Protein AF-A0A8H5N1S3-F1 (afdb_monomer_lite)

Organism: NCBI:txid751941

Structure (mmCIF, N/CA/C/O backbone):
data_AF-A0A8H5N1S3-F1
#
_entry.id   AF-A0A8H5N1S3-F1
#
loop_
_atom_site.group_PDB
_atom_site.id
_atom_site.type_symbol
_atom_site.label_atom_id
_atom_site.label_alt_id
_atom_site.label_comp_id
_atom_site.label_asym_id
_atom_site.label_entity_id
_atom_site.label_seq_id
_atom_site.pdbx_PDB_ins_code
_atom_site.Cartn_x
_atom_site.Cartn_y
_atom_site.Cartn_z
_atom_site.occupancy
_atom_site.B_iso_or_equiv
_atom_site.auth_seq_id
_atom_site.auth_comp_id
_atom_site.auth_asym_id
_atom_site.auth_atom_id
_atom_site.pdbx_PDB_model_num
ATOM 1 N N . MET A 1 1 ? 10.414 -53.283 -17.774 1.00 40.78 1 MET A N 1
ATOM 2 C CA . MET A 1 1 ? 9.726 -52.200 -17.040 1.00 40.78 1 MET A CA 1
ATOM 3 C C . MET A 1 1 ? 10.789 -51.174 -16.687 1.00 40.78 1 MET A C 1
ATOM 5 O O . MET A 1 1 ? 11.600 -51.441 -15.815 1.00 40.78 1 MET A O 1
ATOM 9 N N . SER A 1 2 ? 10.894 -50.106 -17.480 1.00 53.16 2 SER A N 1
ATOM 10 C CA . SER A 1 2 ? 11.953 -49.098 -17.349 1.00 53.16 2 SER A CA 1
ATOM 11 C C . SER A 1 2 ? 11.375 -47.888 -16.622 1.00 53.16 2 SER A C 1
ATOM 13 O O . SER A 1 2 ? 10.444 -47.265 -17.128 1.00 53.16 2 SER A O 1
ATOM 15 N N . PHE A 1 3 ? 11.867 -47.606 -15.418 1.00 48.97 3 PHE A N 1
ATOM 16 C CA . PHE A 1 3 ? 11.471 -46.439 -14.634 1.00 48.97 3 PHE A CA 1
ATOM 17 C C . PHE A 1 3 ? 12.321 -45.245 -15.070 1.00 48.97 3 PHE A C 1
ATOM 19 O O . PHE A 1 3 ? 13.485 -45.128 -14.694 1.00 48.97 3 PHE A O 1
ATOM 26 N N . LEU A 1 4 ? 11.742 -44.362 -15.882 1.00 51.22 4 LEU A N 1
ATOM 27 C CA . LEU A 1 4 ? 12.308 -43.042 -16.152 1.00 51.22 4 LEU A CA 1
ATOM 28 C C . LEU A 1 4 ? 11.946 -42.115 -14.985 1.00 51.22 4 LEU A C 1
ATOM 30 O O . LEU A 1 4 ? 10.897 -41.475 -14.989 1.00 51.22 4 LEU A O 1
ATOM 34 N N . SER A 1 5 ? 12.815 -42.062 -13.974 1.00 56.03 5 SER A N 1
ATOM 35 C CA . SER A 1 5 ? 12.812 -40.976 -12.989 1.00 56.03 5 SER A CA 1
ATOM 36 C C . SER A 1 5 ? 13.280 -39.693 -13.669 1.00 56.03 5 SER A C 1
ATOM 38 O O . SER A 1 5 ? 14.474 -39.500 -13.892 1.00 56.03 5 SER A O 1
ATOM 40 N N . LEU A 1 6 ? 12.340 -38.806 -13.993 1.00 54.72 6 LEU A N 1
ATOM 41 C CA . LEU A 1 6 ? 12.644 -37.417 -14.323 1.00 54.72 6 LEU A CA 1
ATOM 42 C C . LEU A 1 6 ? 12.913 -36.666 -13.016 1.00 54.72 6 LEU A C 1
ATOM 44 O O . LEU A 1 6 ? 11.995 -36.206 -12.341 1.00 54.72 6 LEU A O 1
ATOM 48 N N . ALA A 1 7 ? 14.188 -36.567 -12.648 1.00 55.50 7 ALA A N 1
ATOM 49 C CA . ALA A 1 7 ? 14.633 -35.591 -11.667 1.00 55.50 7 ALA A CA 1
ATOM 50 C C . ALA A 1 7 ? 14.522 -34.200 -12.308 1.00 55.50 7 ALA A C 1
ATOM 52 O O . ALA A 1 7 ? 15.340 -33.832 -13.150 1.00 55.50 7 ALA A O 1
ATOM 53 N N . PHE A 1 8 ? 13.487 -33.444 -11.941 1.00 55.84 8 PHE A N 1
ATOM 54 C CA . PHE A 1 8 ? 13.436 -32.010 -12.212 1.00 55.84 8 PHE A CA 1
ATOM 55 C C . PHE A 1 8 ? 14.554 -31.338 -11.404 1.00 55.84 8 PHE A C 1
ATOM 57 O O . PHE A 1 8 ? 14.542 -31.437 -10.174 1.00 55.84 8 PHE A O 1
ATOM 64 N N . PRO A 1 9 ? 15.533 -30.671 -12.039 1.00 51.47 9 PRO A N 1
ATOM 65 C CA . PRO A 1 9 ? 16.502 -29.895 -11.294 1.00 51.47 9 PRO A 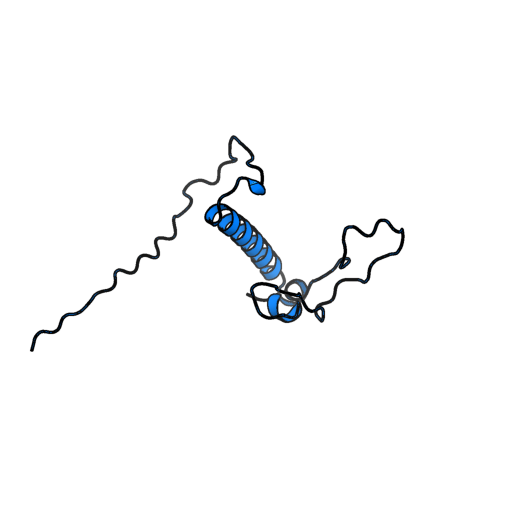CA 1
ATOM 66 C C . PRO A 1 9 ? 15.774 -28.694 -10.688 1.00 51.47 9 PRO A C 1
ATOM 68 O O . PRO A 1 9 ? 15.225 -27.852 -11.397 1.00 51.47 9 PRO A O 1
ATOM 71 N N . ALA A 1 10 ? 15.760 -28.643 -9.357 1.00 60.62 10 ALA A N 1
ATOM 72 C CA . ALA A 1 10 ? 15.370 -27.473 -8.594 1.00 60.62 10 ALA A CA 1
ATOM 73 C C . ALA A 1 10 ? 16.339 -26.328 -8.925 1.00 60.62 10 ALA A C 1
ATOM 75 O O . ALA A 1 10 ? 17.428 -26.239 -8.360 1.00 60.62 10 ALA A O 1
ATOM 76 N N . LEU A 1 11 ? 15.953 -25.467 -9.865 1.00 50.88 11 LEU A N 1
ATOM 77 C CA . LEU A 1 11 ? 16.649 -24.219 -10.156 1.00 50.88 11 LEU A CA 1
ATOM 78 C C . LEU A 1 11 ? 15.866 -23.053 -9.540 1.00 50.88 11 LEU A C 1
ATOM 80 O O . LEU A 1 11 ? 15.237 -22.264 -10.232 1.00 50.88 11 LEU A O 1
ATOM 84 N N . CYS A 1 12 ? 15.927 -22.934 -8.216 1.00 47.25 12 CYS A N 1
ATOM 85 C CA . CYS A 1 12 ? 15.735 -21.646 -7.553 1.00 47.25 12 CYS A CA 1
ATOM 86 C C . CYS A 1 12 ? 17.109 -21.168 -7.091 1.00 47.25 12 CYS A C 1
ATOM 88 O O . CYS A 1 12 ? 17.459 -21.259 -5.916 1.00 47.25 12 CYS A O 1
ATOM 90 N N . ALA A 1 13 ? 17.926 -20.702 -8.034 1.00 44.50 13 ALA A N 1
ATOM 91 C CA . ALA A 1 13 ? 19.104 -19.926 -7.685 1.00 44.50 13 ALA A CA 1
ATOM 92 C C . ALA A 1 13 ? 18.625 -18.517 -7.311 1.00 44.50 13 ALA A C 1
ATOM 94 O O . ALA A 1 13 ? 18.476 -17.654 -8.172 1.00 44.50 13 ALA A O 1
ATOM 95 N N . ALA A 1 14 ? 18.352 -18.290 -6.024 1.00 51.88 14 ALA A N 1
ATOM 96 C CA . ALA A 1 14 ? 18.295 -16.935 -5.499 1.00 51.88 14 ALA A CA 1
ATOM 97 C C . ALA A 1 14 ? 19.696 -16.339 -5.678 1.00 51.88 14 ALA A C 1
ATOM 99 O O . ALA A 1 14 ? 20.640 -16.736 -4.992 1.00 51.88 14 ALA A O 1
ATOM 100 N N . ALA A 1 15 ? 19.858 -15.450 -6.658 1.00 48.00 15 ALA A N 1
ATOM 101 C CA . ALA A 1 15 ? 21.100 -14.723 -6.841 1.00 48.00 15 ALA A CA 1
ATOM 102 C C . ALA A 1 15 ? 21.347 -13.893 -5.575 1.00 48.00 15 ALA A C 1
ATOM 104 O O . ALA A 1 15 ? 20.672 -12.898 -5.321 1.00 48.00 15 ALA A O 1
ATOM 105 N N . ALA A 1 16 ? 22.291 -14.334 -4.746 1.00 48.25 16 ALA A N 1
ATOM 106 C CA . ALA A 1 16 ? 22.774 -13.539 -3.635 1.00 48.25 16 ALA A CA 1
ATOM 107 C C . ALA A 1 16 ? 23.450 -12.290 -4.217 1.00 48.25 16 ALA A C 1
ATOM 109 O O . ALA A 1 16 ? 24.501 -12.391 -4.851 1.00 48.25 16 ALA A O 1
ATOM 110 N N . VAL A 1 17 ? 22.844 -11.114 -4.023 1.00 58.81 17 VAL A N 1
ATOM 111 C CA . VAL A 1 17 ? 23.513 -9.830 -4.268 1.00 58.81 17 VAL A CA 1
ATOM 112 C C . VAL A 1 17 ? 24.713 -9.775 -3.328 1.00 58.81 17 VAL A C 1
ATOM 114 O O . VAL A 1 17 ? 24.576 -9.602 -2.121 1.00 58.81 17 VAL A O 1
ATOM 117 N N . SER A 1 18 ? 25.901 -9.999 -3.885 1.00 65.88 18 SER A N 1
ATOM 118 C CA . SER A 1 18 ? 27.139 -10.168 -3.124 1.00 65.88 18 SER A CA 1
ATOM 119 C C . SER A 1 18 ? 27.773 -8.848 -2.684 1.00 65.88 18 SER A C 1
ATOM 121 O O . SER A 1 18 ? 28.802 -8.874 -2.019 1.00 65.88 18 SER A O 1
ATOM 123 N N . ASN A 1 19 ? 27.203 -7.697 -3.058 1.00 66.81 19 ASN A N 1
ATOM 124 C CA . ASN A 1 19 ? 27.631 -6.397 -2.552 1.00 66.81 19 ASN A CA 1
ATOM 125 C C . ASN A 1 19 ? 26.542 -5.335 -2.745 1.00 66.81 19 ASN A C 1
ATOM 127 O O . ASN A 1 19 ? 26.209 -4.971 -3.872 1.00 66.81 19 ASN A O 1
ATOM 131 N N . CYS A 1 20 ? 26.033 -4.796 -1.638 1.00 65.38 20 CYS A N 1
ATOM 132 C CA . CYS A 1 20 ? 25.181 -3.611 -1.650 1.00 65.38 20 CYS A CA 1
ATOM 133 C C . CYS A 1 20 ? 26.071 -2.369 -1.788 1.00 65.38 20 CYS A C 1
ATOM 135 O O . CYS A 1 20 ? 26.653 -1.902 -0.811 1.00 65.38 20 CYS A O 1
ATOM 137 N N . GLY A 1 21 ? 26.212 -1.861 -3.010 1.00 74.12 21 GLY A N 1
ATOM 138 C CA . GLY A 1 21 ? 26.913 -0.612 -3.307 1.00 74.12 21 GLY A CA 1
ATOM 139 C C . GLY A 1 21 ? 25.960 0.427 -3.888 1.00 74.12 21 GLY A C 1
ATOM 140 O O . GLY A 1 21 ? 24.981 0.077 -4.543 1.00 74.12 21 GLY A O 1
ATOM 141 N N . ASN A 1 22 ? 26.247 1.711 -3.666 1.00 72.81 22 ASN A N 1
ATOM 142 C CA . ASN A 1 22 ? 25.486 2.783 -4.302 1.00 72.81 22 ASN A CA 1
ATOM 143 C C . ASN A 1 22 ? 25.795 2.795 -5.815 1.00 72.81 22 ASN A C 1
ATOM 145 O O . ASN A 1 22 ? 26.973 2.922 -6.170 1.00 72.81 22 ASN A O 1
ATOM 149 N N . PRO A 1 23 ? 24.804 2.639 -6.714 1.00 69.50 23 PRO A N 1
ATOM 150 C CA . PRO A 1 23 ? 25.062 2.624 -8.150 1.00 69.50 23 PRO A CA 1
ATOM 151 C C . PRO A 1 23 ? 25.582 3.983 -8.638 1.00 69.50 23 PRO A C 1
ATOM 153 O O . PRO A 1 23 ? 25.160 5.039 -8.172 1.00 69.50 23 PRO A O 1
ATOM 156 N N . SER A 1 24 ? 26.486 3.962 -9.621 1.00 76.75 24 SER A N 1
ATOM 157 C CA . SER A 1 24 ? 27.080 5.171 -10.215 1.00 76.75 24 SER A CA 1
ATOM 158 C C . SER A 1 24 ? 26.095 5.987 -11.061 1.00 76.75 24 SER A C 1
ATOM 160 O O . SER A 1 24 ? 26.307 7.181 -11.265 1.00 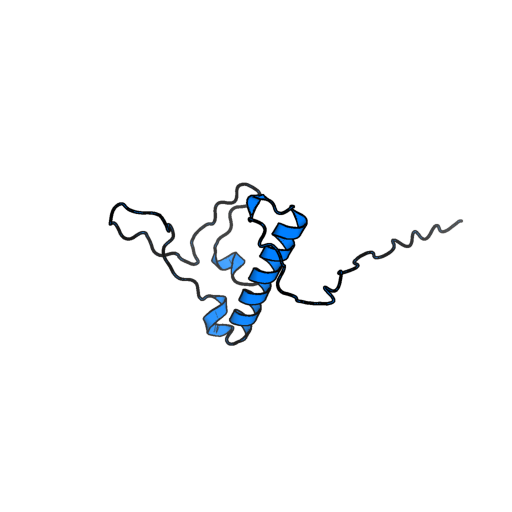76.75 24 SER A O 1
ATOM 162 N N . LYS A 1 25 ? 25.010 5.362 -11.535 1.00 79.56 25 LYS A N 1
ATOM 163 C CA . LYS A 1 25 ? 23.909 6.009 -12.255 1.00 79.56 25 LYS A CA 1
ATOM 164 C C . LYS A 1 25 ? 22.586 5.657 -11.574 1.00 79.56 25 LYS A C 1
ATOM 166 O O . LYS A 1 25 ? 22.236 4.483 -11.483 1.00 79.56 25 LYS A O 1
ATOM 171 N N . ARG A 1 26 ? 21.831 6.675 -11.146 1.00 78.75 26 ARG A N 1
ATOM 172 C CA . ARG A 1 26 ? 20.411 6.524 -10.804 1.00 78.75 26 ARG A CA 1
ATOM 173 C C . ARG A 1 26 ? 19.644 6.412 -12.120 1.00 78.75 26 ARG A C 1
ATOM 175 O O . ARG A 1 26 ? 19.593 7.369 -12.884 1.00 78.75 26 ARG A O 1
ATOM 182 N N . VAL A 1 27 ? 19.131 5.224 -12.396 1.00 83.00 27 VAL A N 1
ATOM 183 C CA . VAL A 1 27 ? 18.254 4.965 -13.539 1.00 83.00 27 VAL A CA 1
ATOM 184 C C . VAL A 1 27 ? 16.843 5.410 -13.158 1.00 83.00 27 VAL A C 1
ATOM 186 O O . VAL A 1 27 ? 16.417 5.196 -12.019 1.00 83.00 27 VAL A O 1
ATOM 189 N N . GLU A 1 28 ? 16.144 6.071 -14.077 1.00 85.56 28 GLU A N 1
ATOM 190 C CA . GLU A 1 28 ? 14.753 6.466 -13.849 1.00 85.56 28 GLU A CA 1
ATOM 191 C C . GLU A 1 28 ? 13.851 5.226 -13.847 1.00 85.56 28 GLU A C 1
ATOM 193 O O . GLU A 1 28 ? 14.105 4.263 -14.567 1.00 85.56 28 GLU A O 1
ATOM 198 N N . TRP A 1 29 ? 12.768 5.239 -13.064 1.00 83.31 29 TRP A N 1
ATOM 199 C CA . TRP A 1 29 ? 11.872 4.078 -12.911 1.00 83.31 29 TRP A CA 1
ATOM 200 C C . TRP A 1 29 ? 11.372 3.511 -14.248 1.00 83.31 29 TRP A C 1
ATOM 202 O O . TRP A 1 29 ? 11.271 2.298 -14.418 1.00 83.31 29 TRP A O 1
ATOM 212 N N . CYS A 1 30 ? 11.091 4.393 -15.211 1.00 85.50 30 CYS A N 1
ATOM 213 C CA . CYS A 1 30 ? 10.601 4.029 -16.540 1.00 85.50 30 CYS A CA 1
ATOM 214 C C . CYS A 1 30 ? 11.648 3.330 -17.424 1.00 85.50 30 CYS A C 1
ATOM 216 O O . CYS A 1 30 ? 11.273 2.749 -18.438 1.00 85.50 30 CYS A O 1
ATOM 218 N N . GLU A 1 31 ? 12.935 3.406 -17.078 1.00 88.50 31 GLU A N 1
ATOM 219 C CA . GLU A 1 31 ? 14.037 2.783 -17.824 1.00 88.50 31 GLU A CA 1
ATOM 220 C C . GLU A 1 31 ? 14.418 1.397 -17.270 1.00 88.50 31 GLU A C 1
ATOM 222 O O . GLU A 1 31 ? 15.218 0.692 -17.884 1.00 88.50 31 GLU A O 1
ATOM 227 N N . LEU A 1 32 ? 13.876 1.003 -16.112 1.00 88.31 32 LEU A N 1
ATOM 228 C CA . LEU A 1 32 ? 14.116 -0.309 -15.512 1.00 88.31 32 LEU A CA 1
ATOM 229 C C . LEU A 1 32 ? 13.344 -1.404 -16.261 1.00 88.31 32 LEU A C 1
ATOM 231 O O . LEU A 1 32 ? 12.180 -1.221 -16.623 1.00 88.31 32 LEU A O 1
ATOM 235 N N . ASP A 1 33 ? 13.972 -2.569 -16.434 1.00 92.06 33 ASP A N 1
ATOM 236 C CA . ASP A 1 33 ? 13.269 -3.763 -16.906 1.00 92.06 33 ASP A CA 1
ATOM 237 C C . ASP A 1 33 ? 12.324 -4.332 -15.829 1.00 92.06 33 ASP A C 1
ATOM 239 O O . ASP A 1 33 ? 12.338 -3.927 -14.662 1.00 92.06 33 ASP A O 1
ATOM 243 N N . ASP A 1 34 ? 11.454 -5.263 -16.223 1.00 90.69 34 ASP A N 1
ATOM 244 C CA . ASP A 1 34 ? 10.435 -5.843 -15.338 1.00 90.69 34 ASP A CA 1
ATOM 245 C C . ASP A 1 34 ? 11.050 -6.522 -14.109 1.00 90.69 34 ASP A C 1
ATOM 247 O O . ASP A 1 34 ? 10.532 -6.385 -13.001 1.00 90.69 34 ASP A O 1
ATOM 251 N N . ALA A 1 35 ? 12.180 -7.211 -14.290 1.00 90.44 35 ALA A N 1
ATOM 252 C CA . ALA A 1 35 ? 12.860 -7.917 -13.213 1.00 90.44 35 ALA A CA 1
ATOM 253 C C . ALA A 1 35 ? 13.448 -6.939 -12.188 1.00 90.44 35 ALA A C 1
ATOM 255 O O . ALA A 1 35 ? 13.283 -7.133 -10.984 1.00 90.44 35 ALA A O 1
ATOM 256 N N . ALA A 1 36 ? 14.087 -5.864 -12.647 1.00 88.44 36 ALA A N 1
ATOM 257 C CA . ALA A 1 36 ? 14.642 -4.827 -11.790 1.00 88.44 36 ALA A CA 1
ATOM 258 C C . ALA A 1 36 ? 13.541 -4.049 -11.051 1.00 88.44 36 ALA A C 1
ATOM 260 O O . ALA A 1 36 ? 13.696 -3.741 -9.867 1.00 88.44 36 ALA A O 1
ATOM 261 N N . ARG A 1 37 ? 12.405 -3.773 -11.711 1.00 89.50 37 ARG A N 1
ATOM 262 C CA . ARG A 1 37 ? 11.234 -3.160 -11.056 1.00 89.50 37 ARG A CA 1
ATOM 263 C C . ARG A 1 37 ? 10.668 -4.060 -9.964 1.00 89.50 37 ARG A C 1
ATOM 265 O O . ARG A 1 37 ? 10.396 -3.568 -8.872 1.00 89.50 37 ARG A O 1
ATOM 272 N N . GLN A 1 38 ? 10.549 -5.362 -10.228 1.00 89.56 38 GLN A N 1
ATOM 273 C CA . GLN A 1 38 ? 10.098 -6.322 -9.222 1.00 89.56 38 GLN A CA 1
ATOM 274 C C . GLN A 1 38 ? 11.062 -6.380 -8.032 1.00 89.56 38 GLN A C 1
ATOM 276 O O . GLN A 1 38 ? 10.628 -6.227 -6.897 1.00 89.56 38 GLN A O 1
ATOM 281 N N . GLN A 1 39 ? 12.371 -6.494 -8.283 1.00 87.69 39 GLN A N 1
ATOM 282 C CA . GLN A 1 39 ? 13.388 -6.509 -7.224 1.00 87.69 39 GLN A CA 1
ATOM 283 C C . GLN A 1 39 ? 13.332 -5.263 -6.333 1.00 87.69 39 GLN A C 1
ATOM 285 O O . GLN A 1 39 ? 13.519 -5.358 -5.120 1.00 87.69 39 GLN A O 1
ATOM 290 N N . TYR A 1 40 ? 13.077 -4.092 -6.922 1.00 87.44 40 TYR A N 1
ATOM 291 C CA . TYR A 1 40 ? 12.902 -2.865 -6.155 1.00 87.44 40 TYR A CA 1
ATOM 292 C C . TYR A 1 40 ? 11.651 -2.923 -5.272 1.00 87.44 40 TYR A C 1
ATOM 294 O O . TYR A 1 40 ? 11.742 -2.642 -4.078 1.00 87.44 40 TYR A O 1
ATOM 302 N N . THR A 1 41 ? 10.503 -3.306 -5.836 1.00 90.75 41 THR A N 1
ATOM 303 C CA . THR A 1 41 ? 9.244 -3.422 -5.086 1.00 90.75 41 THR A CA 1
ATOM 304 C C . THR A 1 41 ? 9.370 -4.423 -3.937 1.00 90.75 41 THR A C 1
ATOM 306 O O . THR A 1 41 ? 8.995 -4.096 -2.814 1.00 90.75 41 THR A O 1
ATOM 309 N N . ASP A 1 42 ? 9.995 -5.580 -4.174 1.00 91.44 42 ASP A N 1
ATOM 310 C CA . ASP A 1 42 ? 10.240 -6.605 -3.150 1.00 91.44 42 ASP A CA 1
ATOM 311 C C . ASP A 1 42 ? 11.122 -6.078 -2.008 1.00 91.44 42 ASP A C 1
ATOM 313 O O . ASP A 1 42 ? 10.904 -6.384 -0.835 1.00 91.44 42 ASP A O 1
ATOM 317 N N . ALA A 1 43 ? 12.136 -5.269 -2.330 1.00 90.38 43 ALA A N 1
ATOM 318 C CA . ALA A 1 43 ? 13.001 -4.670 -1.320 1.00 90.38 43 ALA A CA 1
ATOM 319 C C . ALA A 1 43 ? 12.244 -3.668 -0.433 1.00 90.38 43 ALA A C 1
ATOM 321 O O . ALA A 1 43 ? 12.490 -3.614 0.776 1.00 90.38 43 ALA A O 1
ATOM 322 N N . ILE A 1 44 ? 11.322 -2.895 -1.016 1.00 92.25 44 ILE A N 1
ATOM 323 C CA . ILE A 1 44 ? 10.459 -1.967 -0.275 1.00 92.25 44 ILE A CA 1
ATOM 324 C C . ILE A 1 44 ? 9.475 -2.733 0.611 1.00 92.25 44 ILE A C 1
ATOM 326 O O . ILE A 1 44 ? 9.356 -2.407 1.792 1.00 92.25 44 ILE A O 1
ATOM 330 N N . ASP A 1 45 ? 8.829 -3.771 0.080 1.00 93.50 45 ASP A N 1
ATOM 331 C CA . ASP A 1 45 ? 7.903 -4.611 0.846 1.00 93.50 45 ASP A CA 1
ATOM 332 C C . ASP A 1 45 ? 8.605 -5.266 2.042 1.00 93.50 45 ASP A C 1
ATOM 334 O O . ASP A 1 45 ? 8.156 -5.172 3.183 1.00 93.50 45 ASP A O 1
ATOM 338 N N . ARG A 1 46 ? 9.809 -5.806 1.825 1.00 93.44 46 ARG A N 1
ATOM 339 C CA . ARG A 1 46 ? 10.612 -6.399 2.898 1.00 93.44 46 ARG A CA 1
ATOM 340 C C . ARG A 1 46 ? 11.009 -5.392 3.978 1.00 93.44 46 ARG A C 1
ATOM 342 O O . ARG A 1 46 ? 11.060 -5.747 5.158 1.00 93.44 46 ARG A O 1
ATOM 349 N N . LEU A 1 47 ? 11.323 -4.155 3.594 1.00 94.25 47 LEU A N 1
ATOM 350 C CA . LEU A 1 47 ? 11.603 -3.089 4.554 1.00 94.25 47 LEU A CA 1
ATOM 351 C C . LEU A 1 47 ? 10.363 -2.782 5.400 1.00 94.25 47 LEU A C 1
ATOM 353 O O . LEU A 1 47 ? 10.472 -2.648 6.621 1.00 94.25 47 LEU A O 1
ATOM 357 N N . TRP A 1 48 ? 9.195 -2.703 4.762 1.00 94.00 48 TRP A N 1
ATOM 358 C CA . TRP A 1 48 ? 7.930 -2.467 5.446 1.00 94.00 48 TRP A CA 1
ATOM 359 C C . TRP A 1 48 ? 7.569 -3.614 6.396 1.00 94.00 48 TRP A C 1
ATOM 361 O O . TRP A 1 48 ? 7.263 -3.359 7.561 1.00 94.00 48 TRP A O 1
ATOM 371 N N . TYR A 1 49 ? 7.735 -4.863 5.960 1.00 93.38 49 TYR A N 1
ATOM 372 C CA . TYR A 1 49 ? 7.564 -6.043 6.803 1.00 93.38 49 TYR A CA 1
ATOM 373 C C . TYR A 1 49 ? 8.440 -5.978 8.061 1.00 93.38 49 TYR A C 1
ATOM 375 O O . TYR A 1 49 ? 7.944 -6.134 9.174 1.00 93.38 49 TYR A O 1
ATOM 383 N N . PHE A 1 50 ? 9.740 -5.684 7.934 1.00 94.94 50 PHE A N 1
ATOM 384 C CA . PHE A 1 50 ? 10.606 -5.569 9.114 1.00 94.94 50 PHE A CA 1
ATOM 385 C C . PHE A 1 50 ? 10.166 -4.460 10.067 1.00 94.94 50 PHE A C 1
ATOM 387 O O . PHE A 1 50 ? 10.196 -4.660 11.281 1.00 94.94 50 PHE A O 1
ATOM 394 N N . TRP A 1 51 ? 9.712 -3.327 9.532 1.00 94.44 51 TRP A N 1
ATOM 395 C CA . TRP A 1 51 ? 9.131 -2.268 10.346 1.00 94.44 51 TRP A CA 1
ATOM 396 C C . TRP A 1 51 ? 7.870 -2.741 11.087 1.00 94.44 51 TRP A C 1
ATOM 398 O O . TRP A 1 51 ? 7.726 -2.425 12.269 1.00 94.44 51 TRP A O 1
ATOM 408 N N . GLN A 1 52 ? 6.994 -3.533 10.459 1.00 94.94 52 GLN A N 1
ATOM 409 C CA . GLN A 1 52 ? 5.815 -4.096 11.128 1.00 94.94 52 GLN A CA 1
ATOM 410 C C . GLN A 1 52 ? 6.203 -5.042 12.275 1.00 94.94 52 GLN A C 1
ATOM 412 O O . GLN A 1 52 ? 5.605 -4.987 13.350 1.00 94.94 52 GLN A O 1
ATOM 417 N N . GLN A 1 53 ? 7.246 -5.855 12.085 1.00 94.25 53 GLN A N 1
ATOM 418 C CA . GLN A 1 53 ? 7.682 -6.851 13.069 1.00 94.25 53 GLN A CA 1
ATOM 419 C C . GLN A 1 53 ? 8.252 -6.267 14.372 1.00 94.25 53 GLN A C 1
ATOM 421 O O . GLN A 1 53 ? 8.326 -6.990 15.365 1.00 94.25 53 GLN A O 1
ATOM 426 N N . GLU A 1 54 ? 8.637 -4.989 14.411 1.00 96.00 54 GLU A N 1
ATOM 427 C CA . GLU A 1 54 ? 9.081 -4.349 15.660 1.00 96.00 54 GLU A CA 1
ATOM 428 C C . GLU A 1 54 ? 7.947 -4.206 16.694 1.00 96.00 54 GLU A C 1
ATOM 430 O O . GLU A 1 54 ? 8.203 -4.286 17.895 1.00 96.00 54 GLU A O 1
ATOM 435 N N . ASP A 1 55 ? 6.701 -4.010 16.245 1.00 95.50 55 ASP A N 1
ATOM 436 C CA . ASP A 1 55 ? 5.502 -4.040 17.093 1.00 95.50 55 ASP A CA 1
ATOM 437 C C . ASP A 1 55 ? 4.278 -4.501 16.278 1.00 95.50 55 ASP A C 1
ATOM 439 O O . ASP A 1 55 ? 3.466 -3.679 15.837 1.00 95.50 55 ASP A O 1
ATOM 443 N N . PRO A 1 56 ? 4.105 -5.820 16.086 1.00 93.19 56 PRO A N 1
ATOM 444 C CA . PRO A 1 56 ? 3.078 -6.353 15.193 1.00 93.19 56 PRO A CA 1
ATOM 445 C C . PRO A 1 56 ? 1.653 -6.091 15.699 1.00 93.19 56 PRO A C 1
ATOM 447 O O . PRO A 1 56 ? 0.702 -6.100 14.924 1.00 93.19 56 PRO A O 1
ATOM 450 N N . LYS A 1 57 ? 1.464 -5.817 16.997 1.00 92.56 57 LYS A N 1
ATOM 451 C CA . LYS A 1 57 ? 0.125 -5.520 17.534 1.00 92.56 57 LYS A CA 1
ATOM 452 C C . LYS A 1 57 ? -0.408 -4.184 17.029 1.00 92.56 57 LYS A C 1
ATOM 454 O O . LYS A 1 57 ? -1.613 -4.052 16.835 1.00 92.56 57 LYS A O 1
ATOM 459 N N . THR A 1 58 ? 0.483 -3.216 16.843 1.00 92.44 58 THR A N 1
ATOM 460 C CA . THR A 1 58 ? 0.129 -1.861 16.413 1.00 92.44 58 THR A CA 1
ATOM 461 C C . THR A 1 58 ? 0.349 -1.701 14.913 1.00 92.44 58 THR A C 1
ATOM 463 O O . THR A 1 58 ? -0.549 -1.259 14.200 1.00 92.44 58 THR A O 1
ATOM 466 N N . ARG A 1 59 ? 1.522 -2.112 14.421 1.00 93.50 59 ARG A N 1
ATOM 467 C CA . ARG A 1 59 ? 2.023 -1.746 13.091 1.00 93.50 59 ARG A CA 1
ATOM 468 C C . ARG A 1 59 ? 1.460 -2.580 11.950 1.00 93.50 59 ARG A C 1
ATOM 470 O O . ARG A 1 59 ? 1.398 -2.091 10.826 1.00 93.50 59 ARG A O 1
ATOM 477 N N . THR A 1 60 ? 1.006 -3.806 12.214 1.00 92.38 60 THR A N 1
ATOM 478 C CA . THR A 1 60 ? 0.394 -4.642 11.169 1.00 92.38 60 THR A CA 1
ATOM 479 C C . THR A 1 60 ? -0.841 -3.973 10.578 1.00 92.38 60 THR A C 1
ATOM 481 O O . THR A 1 60 ? -1.028 -4.023 9.378 1.00 92.38 60 THR A O 1
ATOM 484 N N . LEU A 1 61 ? -1.659 -3.289 11.382 1.00 92.00 61 LEU A N 1
ATOM 485 C CA . LEU A 1 61 ? -2.869 -2.608 10.901 1.00 92.00 61 LEU A CA 1
ATOM 486 C C . LEU A 1 61 ? -2.707 -1.087 10.813 1.00 92.00 61 LEU A C 1
ATOM 488 O O . LEU A 1 61 ? -3.685 -0.370 10.588 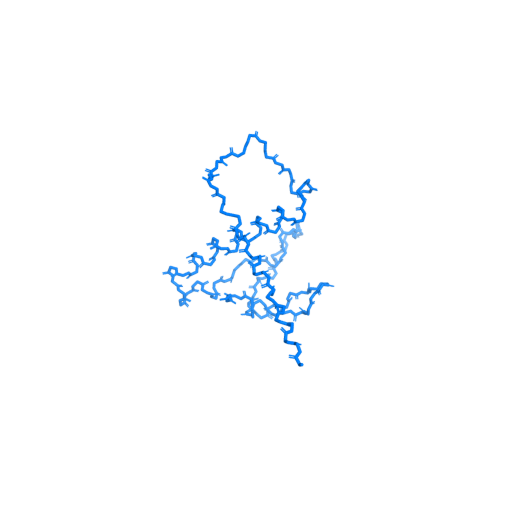1.00 92.00 61 LEU A O 1
ATOM 492 N N . GLU A 1 62 ? -1.487 -0.585 10.998 1.00 91.94 62 GLU A N 1
ATOM 493 C CA . GLU A 1 62 ? -1.215 0.842 10.938 1.00 91.94 62 GLU A CA 1
ATOM 494 C C . GLU A 1 62 ? -1.260 1.311 9.482 1.00 91.94 62 GLU A C 1
ATOM 496 O O . GLU A 1 62 ? -0.368 1.050 8.676 1.00 91.94 62 GLU A O 1
ATOM 501 N N . PHE A 1 63 ? -2.351 1.996 9.148 1.00 91.88 63 PHE A N 1
ATOM 502 C CA . PHE A 1 63 ? -2.617 2.531 7.823 1.00 91.88 63 PHE A CA 1
ATOM 503 C C . PHE A 1 63 ? -3.249 3.917 7.954 1.00 91.88 63 PHE A C 1
ATOM 505 O O . PHE A 1 63 ? -4.258 4.093 8.640 1.00 91.88 63 PHE A O 1
ATOM 512 N N . ALA A 1 64 ? -2.638 4.917 7.322 1.00 90.44 64 ALA A N 1
ATOM 513 C CA . ALA A 1 64 ? -3.023 6.314 7.476 1.00 90.44 64 ALA A CA 1
ATOM 514 C C . ALA A 1 64 ? -2.739 7.127 6.208 1.00 90.44 64 ALA A C 1
ATOM 516 O O . ALA A 1 64 ? -2.020 6.699 5.309 1.00 90.44 64 ALA A O 1
ATOM 517 N N . GLY A 1 65 ? -3.292 8.340 6.162 1.00 88.88 65 GLY A N 1
ATOM 518 C CA . GLY A 1 65 ? -3.129 9.277 5.055 1.00 88.88 65 GLY A CA 1
ATOM 519 C C . GLY A 1 65 ? -4.436 9.551 4.320 1.00 88.88 65 GLY A C 1
ATOM 520 O O . GLY A 1 65 ? -5.517 9.154 4.752 1.00 88.88 65 GLY A O 1
ATOM 521 N N . TYR A 1 66 ? -4.335 10.275 3.212 1.00 87.81 66 TYR A N 1
ATOM 522 C CA . TYR A 1 66 ? -5.465 10.604 2.350 1.00 87.81 66 TYR A CA 1
ATOM 523 C C . TYR A 1 66 ? -5.440 9.730 1.100 1.00 87.81 66 TYR A C 1
ATOM 525 O O . TY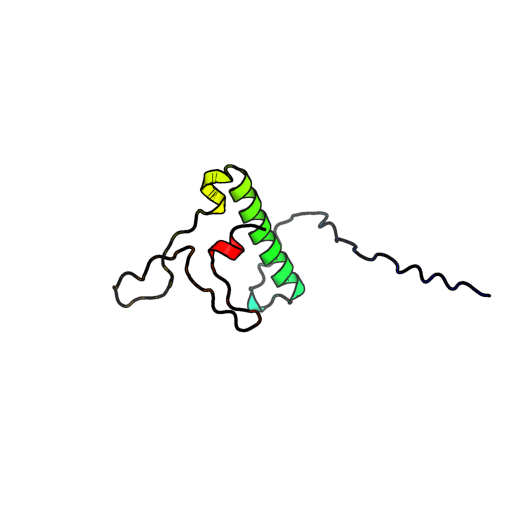R A 1 66 ? -4.371 9.474 0.551 1.00 87.81 66 TYR A O 1
ATOM 533 N N . LYS A 1 67 ? -6.614 9.314 0.616 1.00 83.62 67 LYS A N 1
ATOM 534 C CA . LYS A 1 67 ? -6.721 8.417 -0.551 1.00 83.62 67 LYS A CA 1
ATOM 535 C C . LYS A 1 67 ? -6.154 9.002 -1.842 1.00 83.62 67 LYS A C 1
ATOM 537 O O . LYS A 1 67 ? -5.692 8.267 -2.704 1.00 83.62 67 LYS A O 1
ATOM 542 N N . THR A 1 68 ? -6.238 10.319 -2.005 1.00 77.88 68 THR A N 1
ATOM 543 C CA . THR A 1 68 ? -5.813 11.013 -3.222 1.00 77.88 68 THR A CA 1
ATOM 544 C C . THR A 1 68 ? -4.782 12.069 -2.877 1.00 77.88 68 THR A C 1
ATOM 546 O O . THR A 1 68 ? -5.084 13.032 -2.175 1.00 77.88 68 THR A O 1
ATOM 549 N N . GLN A 1 69 ? -3.572 11.900 -3.406 1.00 67.94 69 GLN A N 1
ATOM 550 C CA . GLN A 1 69 ? -2.442 12.789 -3.139 1.00 67.94 69 GLN A CA 1
ATOM 551 C C . GLN A 1 69 ? -2.529 14.128 -3.902 1.00 67.94 69 GLN A C 1
ATOM 553 O O . GLN A 1 69 ? -1.959 15.116 -3.455 1.00 67.94 69 GLN A O 1
ATOM 558 N N . ASN A 1 70 ? -3.285 14.183 -5.010 1.00 63.50 70 ASN A N 1
ATOM 559 C CA . ASN A 1 70 ? -3.292 15.303 -5.968 1.00 63.50 70 ASN A CA 1
ATOM 560 C C . ASN A 1 70 ? -4.611 16.102 -6.021 1.00 63.50 70 ASN A C 1
ATOM 562 O O . ASN A 1 70 ? -4.928 16.697 -7.051 1.00 63.50 70 ASN A O 1
ATOM 566 N N . GLN A 1 71 ? -5.407 16.127 -4.947 1.00 65.38 71 GLN A N 1
ATOM 567 C CA . GLN A 1 71 ? -6.543 17.058 -4.882 1.00 65.38 71 GLN A CA 1
ATOM 568 C C . GLN A 1 71 ? -6.037 18.470 -4.550 1.00 65.38 71 GLN A C 1
ATOM 570 O O . GLN A 1 71 ? -5.822 18.821 -3.394 1.00 65.38 71 GLN A O 1
ATOM 575 N N . PHE A 1 72 ? -5.817 19.276 -5.593 1.00 64.62 72 PHE A N 1
ATOM 576 C CA . PHE A 1 72 ? -5.418 20.690 -5.500 1.00 64.62 72 PHE A CA 1
ATOM 577 C C . PHE A 1 72 ? -6.614 21.655 -5.399 1.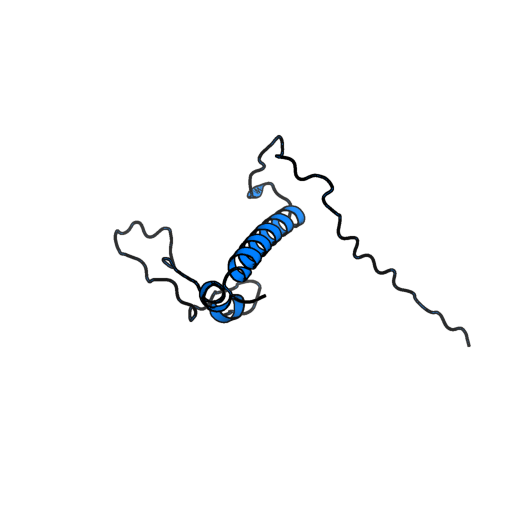00 64.62 72 PHE A C 1
ATOM 579 O O . PHE A 1 72 ? -6.440 22.869 -5.451 1.00 64.62 72 PHE A O 1
ATOM 586 N N . ASP A 1 73 ? -7.832 21.132 -5.248 1.00 73.69 73 ASP A N 1
ATOM 587 C CA . ASP A 1 73 ? -9.079 21.905 -5.154 1.00 73.69 73 ASP A CA 1
ATOM 588 C C . ASP A 1 73 ? -9.301 22.562 -3.775 1.00 73.69 73 ASP A C 1
ATOM 590 O O . ASP A 1 73 ? -10.315 23.221 -3.546 1.00 73.69 73 ASP A O 1
ATOM 594 N N . GLY A 1 74 ? -8.349 22.399 -2.849 1.00 69.25 74 GLY A N 1
ATOM 595 C CA . GLY A 1 74 ? -8.417 22.937 -1.491 1.00 69.25 74 GLY A CA 1
ATOM 596 C C . GLY A 1 74 ? -9.362 22.168 -0.564 1.00 69.25 74 GLY A C 1
ATOM 597 O O . GLY A 1 74 ? -9.455 22.504 0.620 1.00 69.25 74 GLY A O 1
ATOM 598 N N . THR A 1 75 ? -10.034 21.125 -1.056 1.00 75.75 75 THR A N 1
ATOM 599 C CA . THR A 1 75 ? -10.838 20.229 -0.228 1.00 75.75 75 THR A CA 1
ATOM 600 C C . THR A 1 75 ? -9.960 19.107 0.321 1.00 75.75 75 THR A C 1
ATOM 602 O O . THR A 1 75 ? -9.086 18.573 -0.359 1.00 75.75 75 THR A O 1
ATOM 605 N N . LYS A 1 76 ? -10.131 18.773 1.606 1.00 72.75 76 LYS A N 1
ATOM 606 C CA . LYS A 1 76 ? -9.380 17.667 2.210 1.00 72.75 76 LYS A CA 1
ATOM 607 C C . LYS A 1 76 ? -9.956 16.348 1.694 1.00 72.75 76 LYS A C 1
ATOM 609 O O . LYS A 1 76 ? -11.155 16.123 1.892 1.00 72.75 76 LYS A O 1
ATOM 614 N N . PRO A 1 77 ? -9.138 15.462 1.103 1.00 81.62 77 PRO A N 1
ATOM 615 C CA . PRO A 1 77 ? -9.640 14.191 0.624 1.00 81.62 77 PRO A CA 1
ATOM 616 C C . PRO A 1 77 ? -10.135 13.319 1.768 1.00 81.62 77 PRO A C 1
ATOM 618 O O . PRO A 1 77 ? -9.776 13.502 2.935 1.00 81.62 77 PRO A O 1
ATOM 621 N N . ARG A 1 78 ? -10.913 12.295 1.419 1.00 84.69 78 ARG A N 1
ATOM 622 C CA . ARG A 1 78 ? -11.283 11.264 2.386 1.00 84.69 78 ARG A CA 1
ATOM 623 C C . ARG A 1 78 ? -10.007 10.589 2.934 1.00 84.69 78 ARG A C 1
ATOM 625 O O . ARG A 1 78 ? -9.140 10.223 2.131 1.00 84.69 78 ARG A O 1
ATOM 632 N N . PRO A 1 79 ? -9.899 10.386 4.261 1.00 87.94 79 PRO A N 1
ATOM 633 C CA . PRO A 1 79 ? -8.856 9.548 4.837 1.00 87.94 79 PRO A CA 1
ATOM 634 C C . PRO A 1 79 ? -8.900 8.129 4.264 1.00 87.94 79 PRO A C 1
ATOM 636 O O . PRO A 1 79 ? -9.975 7.612 3.941 1.00 87.94 79 PRO A O 1
ATOM 639 N N . ALA A 1 80 ? -7.732 7.519 4.125 1.00 91.06 80 ALA A N 1
ATOM 640 C CA . ALA A 1 80 ? -7.607 6.119 3.762 1.00 91.06 80 ALA A CA 1
ATOM 641 C C . ALA A 1 80 ? -8.044 5.233 4.941 1.00 91.06 80 ALA A C 1
ATOM 643 O O . ALA A 1 80 ? -7.903 5.613 6.106 1.00 91.06 80 ALA A O 1
ATOM 644 N N . SER A 1 81 ? -8.626 4.078 4.638 1.00 92.81 81 SER A N 1
ATOM 645 C CA . SER A 1 81 ? -9.168 3.140 5.618 1.00 92.81 81 SER A CA 1
ATOM 646 C C . SER A 1 81 ? -8.877 1.699 5.212 1.00 92.81 81 SER A C 1
ATOM 648 O O . SER A 1 81 ? -8.789 1.373 4.033 1.00 92.81 81 SER A O 1
ATOM 650 N N . LEU A 1 82 ? -8.788 0.818 6.205 1.00 92.81 82 LEU A N 1
ATOM 651 C CA . LEU A 1 82 ? -8.602 -0.620 6.021 1.00 92.81 82 LEU A CA 1
ATOM 652 C C . LEU A 1 82 ? -9.761 -1.298 5.264 1.00 92.81 82 LEU A C 1
ATOM 654 O O . LEU A 1 82 ? -9.567 -2.342 4.643 1.00 92.81 82 LEU A O 1
ATOM 658 N N . ASP A 1 83 ? -10.961 -0.710 5.298 1.00 93.31 83 ASP A N 1
ATOM 659 C CA . ASP A 1 83 ? -12.133 -1.206 4.566 1.00 93.31 83 ASP A CA 1
ATOM 660 C C . ASP A 1 83 ? -12.174 -0.762 3.099 1.00 93.31 83 ASP A C 1
ATOM 662 O O . ASP A 1 83 ? -13.078 -1.162 2.355 1.00 93.31 83 ASP A O 1
ATOM 666 N N . ASP A 1 84 ? -11.211 0.055 2.673 1.00 91.19 84 ASP A N 1
ATOM 667 C CA . ASP A 1 84 ? -11.133 0.514 1.298 1.00 91.19 84 ASP A CA 1
ATOM 668 C C . ASP A 1 84 ? -10.820 -0.638 0.354 1.00 91.19 84 ASP A C 1
ATOM 670 O O . ASP A 1 84 ? -9.985 -1.495 0.635 1.00 91.19 84 ASP A O 1
ATOM 674 N N . THR A 1 85 ? -11.512 -0.645 -0.780 1.00 93.00 85 THR A N 1
ATOM 675 C CA . THR A 1 85 ? -11.286 -1.604 -1.859 1.00 93.00 85 THR A CA 1
ATOM 676 C C . THR A 1 85 ? -10.270 -1.022 -2.830 1.00 93.00 85 THR A C 1
ATOM 678 O O . THR A 1 85 ? -10.477 0.073 -3.362 1.00 93.00 85 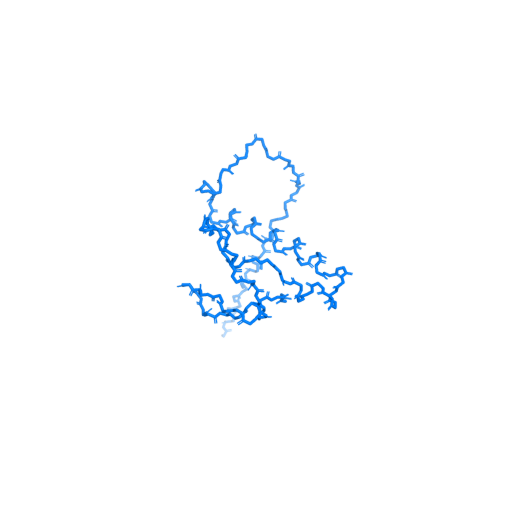THR A O 1
ATOM 681 N N . LEU A 1 86 ? -9.171 -1.742 -3.036 1.00 89.44 86 LEU A N 1
ATOM 682 C CA . LEU A 1 86 ? -8.197 -1.453 -4.075 1.00 89.44 86 LEU A CA 1
ATOM 683 C C . LEU A 1 86 ? -8.690 -2.088 -5.370 1.00 89.44 86 LEU A C 1
ATOM 685 O O . LEU A 1 86 ? -8.833 -3.305 -5.454 1.00 89.44 86 LEU A O 1
ATOM 689 N N . LEU A 1 87 ? -8.972 -1.230 -6.348 1.00 88.06 87 LEU A N 1
ATOM 690 C CA . LEU A 1 87 ? -9.408 -1.648 -7.671 1.00 88.06 87 LEU A CA 1
ATOM 691 C C . LEU A 1 87 ? -8.192 -2.112 -8.465 1.00 88.06 87 LEU A C 1
ATOM 693 O O . LEU A 1 87 ? -7.313 -1.300 -8.782 1.00 88.06 87 LEU A O 1
ATOM 697 N N . MET A 1 88 ? -8.137 -3.401 -8.773 1.00 84.38 88 MET A N 1
ATOM 698 C CA . MET A 1 88 ? -7.002 -4.005 -9.460 1.00 84.38 88 MET A CA 1
ATOM 699 C C . MET A 1 88 ? -7.432 -4.374 -10.881 1.00 84.38 88 MET A C 1
ATOM 701 O O . MET A 1 88 ? -8.352 -5.144 -11.096 1.00 84.38 88 MET A O 1
ATOM 705 N N . ASN A 1 89 ? -6.761 -3.833 -11.899 1.00 79.94 89 ASN A N 1
ATOM 706 C CA . ASN A 1 89 ? -7.093 -4.173 -13.294 1.00 79.94 89 ASN A CA 1
ATOM 707 C C . ASN A 1 89 ? -6.526 -5.537 -13.733 1.00 79.94 89 ASN A C 1
ATOM 709 O O . ASN A 1 89 ? -6.883 -6.038 -14.796 1.00 79.94 89 ASN A O 1
ATOM 713 N N . VAL A 1 90 ? -5.591 -6.095 -12.958 1.00 82.81 90 VAL A N 1
ATOM 714 C CA . VAL A 1 90 ? -4.834 -7.320 -13.288 1.00 82.81 90 VAL A CA 1
ATOM 715 C C . VAL A 1 90 ? -5.161 -8.474 -12.330 1.00 82.81 90 VAL A C 1
ATOM 717 O O . VAL A 1 90 ? -4.903 -9.629 -12.653 1.00 82.81 90 VAL A O 1
ATOM 720 N N . ALA A 1 91 ? -5.743 -8.177 -11.170 1.00 84.69 91 ALA A N 1
ATOM 721 C CA . ALA A 1 91 ? -6.107 -9.137 -10.133 1.00 84.69 91 ALA A CA 1
ATOM 722 C C . ALA A 1 91 ? -7.521 -8.824 -9.630 1.00 84.69 91 ALA A C 1
ATOM 724 O O . ALA A 1 91 ? -8.084 -7.802 -10.010 1.00 84.69 91 ALA A O 1
ATOM 725 N N . ASP A 1 92 ? -8.083 -9.682 -8.783 1.00 90.25 92 ASP A N 1
ATOM 726 C CA . ASP A 1 92 ? -9.362 -9.386 -8.140 1.00 90.25 92 ASP A CA 1
ATOM 727 C C . ASP A 1 92 ? -9.246 -8.166 -7.216 1.00 90.25 92 ASP A C 1
ATOM 729 O O . ASP A 1 92 ? -8.190 -7.884 -6.640 1.00 90.25 92 ASP A O 1
ATOM 733 N N . ASP A 1 93 ? -10.359 -7.453 -7.057 1.00 91.62 93 ASP A N 1
ATOM 734 C CA . ASP A 1 93 ? -10.457 -6.339 -6.124 1.00 91.62 93 ASP A CA 1
ATOM 735 C C . ASP A 1 93 ? -10.328 -6.848 -4.682 1.00 91.62 93 ASP A C 1
ATOM 737 O O . ASP A 1 93 ? -11.086 -7.711 -4.229 1.00 91.62 93 ASP A O 1
ATOM 741 N N . LEU A 1 94 ? -9.381 -6.277 -3.939 1.00 91.25 94 LEU A N 1
ATOM 742 C CA . LEU A 1 94 ? -9.067 -6.678 -2.568 1.00 91.25 94 LEU A CA 1
ATOM 743 C C . LEU A 1 94 ? -9.250 -5.509 -1.613 1.00 91.25 94 LEU A C 1
ATOM 745 O O . LEU A 1 94 ? -9.072 -4.343 -1.979 1.00 91.25 94 LEU A O 1
ATOM 749 N N . LYS A 1 95 ? -9.595 -5.803 -0.358 1.00 93.12 95 LYS A N 1
ATOM 750 C CA . LYS A 1 95 ? -9.598 -4.768 0.676 1.00 93.12 95 LYS A CA 1
ATOM 751 C C . LYS A 1 95 ? -8.191 -4.553 1.202 1.00 93.12 95 LYS A C 1
ATOM 753 O O . LYS A 1 95 ? -7.423 -5.502 1.323 1.00 93.12 95 LYS A O 1
ATOM 758 N N . VAL A 1 96 ? -7.887 -3.320 1.605 1.00 92.12 96 VAL A N 1
ATOM 759 C CA . VAL A 1 96 ? -6.585 -2.980 2.201 1.00 92.12 96 VAL A CA 1
ATOM 760 C C . VAL A 1 96 ? -6.266 -3.901 3.377 1.00 92.12 96 VAL A C 1
ATOM 762 O O . VAL A 1 96 ? -5.169 -4.440 3.437 1.00 92.12 96 VAL A O 1
ATOM 765 N N . LYS A 1 97 ? -7.233 -4.167 4.266 1.00 93.75 97 LYS A N 1
ATOM 766 C CA . LYS A 1 97 ? -7.042 -5.078 5.409 1.00 93.75 97 LYS A CA 1
ATOM 767 C C . LYS A 1 97 ? -6.563 -6.484 5.036 1.00 93.75 97 LYS A C 1
ATOM 769 O O . LYS A 1 97 ? -5.887 -7.105 5.848 1.00 93.75 97 LYS A O 1
ATOM 774 N N . ASP A 1 98 ? -6.910 -6.970 3.846 1.00 92.06 98 ASP A N 1
ATOM 775 C CA . ASP A 1 98 ? -6.553 -8.315 3.394 1.00 92.06 98 ASP A CA 1
ATOM 776 C C . ASP A 1 98 ? -5.101 -8.358 2.870 1.00 92.06 98 ASP A C 1
ATOM 778 O O . ASP A 1 98 ? -4.558 -9.437 2.663 1.00 92.06 98 ASP A O 1
ATOM 782 N N . LEU A 1 99 ? -4.464 -7.191 2.695 1.00 90.50 99 LEU A N 1
ATOM 783 C CA . LEU A 1 99 ? -3.093 -7.010 2.198 1.00 90.50 99 LEU A CA 1
ATOM 784 C C . LEU A 1 99 ? -2.101 -6.569 3.281 1.00 90.50 99 LEU A C 1
ATOM 786 O O . LEU A 1 99 ? -0.912 -6.444 3.018 1.00 90.50 99 LEU A O 1
ATOM 790 N N . MET A 1 100 ? -2.576 -6.294 4.496 1.00 90.56 100 MET A N 1
ATOM 791 C CA . MET A 1 100 ? -1.743 -5.750 5.575 1.00 90.56 100 MET A CA 1
ATOM 792 C C . MET A 1 100 ? -0.815 -6.785 6.232 1.00 90.56 100 MET A C 1
ATOM 794 O O . MET A 1 100 ? -0.007 -6.428 7.089 1.00 90.56 100 MET A O 1
ATOM 798 N N . SER A 1 101 ? -0.954 -8.060 5.868 1.00 83.75 101 SER A N 1
ATOM 799 C CA . SER A 1 101 ? -0.166 -9.173 6.393 1.00 83.75 101 SER A CA 1
ATOM 800 C C . SER A 1 101 ? 0.293 -10.056 5.239 1.00 83.75 101 SER A C 1
ATOM 802 O O . SER A 1 101 ? -0.539 -10.483 4.438 1.00 83.75 101 SER A O 1
ATOM 804 N N . THR A 1 102 ? 1.588 -10.366 5.219 1.00 74.38 102 THR A N 1
ATOM 805 C CA . THR A 1 102 ? 2.240 -11.266 4.253 1.00 74.38 102 THR A CA 1
ATOM 806 C C . THR A 1 102 ? 2.552 -12.619 4.883 1.00 74.38 102 THR A C 1
ATOM 808 O O . THR A 1 102 ? 2.832 -12.652 6.105 1.00 74.38 102 THR A O 1
#

Secondary structure (DSSP, 8-state):
-----------------------SS---GGGS-HHHHHHHHHHHHHHHHHHHHTSHHHHTT---SBS-TT--SSPPPPBP-TTPEE--SSS--EEGGGTS--

InterPro domains:
  IPR008922 Di-copper centre-containing domain superfamily [G3DSA:1.10.1280.10] (43-102)
  IPR008922 Di-copper centre-containing domain superfamily [SSF48056] (44-102)

Foldseek 3Di:
DDDPPPDDPPPPPPPPPPDDDDDPDDDDLVPDDPVVNVVVVVVVVVVLVVVCVVPVVDSLQDDWDAPDPPPPVPDGHDIDHQQDWDDDPVDDIDGNVVVSHD

Radius of gyration: 20.68 Å; chains: 1; bounding box: 40×75×35 Å

Sequence (102 aa):
MSFLSLAFPALCAAAAVSNCGNPSKRVEWCELDDAARQQYTDAIDRLWYFWQQEDPKTRTLEFAGYKTQNQFDGTKPRPASLDDTLLMNVADDLKVKDLMST

pLDDT: mean 80.23, std 15.26, range [40.78, 96.0]